Protein AF-A0A0G4KX00-F1 (afdb_monomer_lite)

InterPro domains:
  IPR006887 Serine/threonine-protein phosphatase 4 regulatory subunit 3-like, central domain [PF04802] (64-132)
  IPR051137 Serine/threonine-protein phosphatase 4 regulatory subunit 3-like [PTHR23318] (1-132)

Sequence (136 aa):
MALSFQEAEGCHLIWKFISGIQSTFHGGIPASGAPVDDSLSDDLAMDMPSNVHMPTADLKNLSEIEQCMRVMNQTANGRDALAKFIMSDDYIGKLTPLVEMAEDLESLTDLHRLCNIMKTIILLNDTSIIEHAPQS

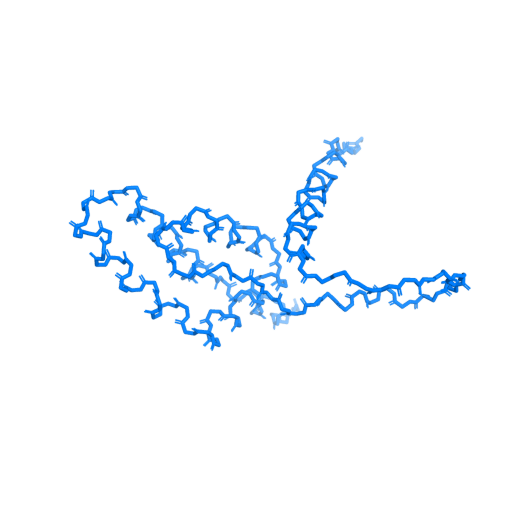Secondary structure (DSSP, 8-state):
-------HHHHHHHHHHHHHHHHHHTTT-------------------------PPPS-GGGHHHHHHHHHHHHTSHHHHHHHHHHHHHTTHHHHHHHHHHHHHHTT-HHHHHHHHHHHHHHHT---THHHHTS---

Radius of gyration: 19.58 Å; chains: 1; bounding box: 55×48×46 Å

pLDDT: mean 70.63, std 22.33, range [35.16, 97.5]

Structure (mmCIF, N/CA/C/O backbone):
data_AF-A0A0G4KX00-F1
#
_entry.id   AF-A0A0G4KX00-F1
#
loop_
_atom_site.group_PDB
_atom_site.id
_atom_site.type_symbol
_atom_site.label_atom_id
_atom_site.label_alt_id
_atom_site.label_comp_id
_atom_site.label_asym_id
_atom_site.label_entity_id
_atom_site.label_seq_id
_atom_site.pdbx_PDB_ins_code
_atom_site.Cartn_x
_atom_site.Cartn_y
_atom_site.Cartn_z
_atom_site.occupancy
_atom_site.B_iso_or_equiv
_atom_site.auth_seq_id
_atom_site.auth_comp_id
_atom_site.auth_asym_id
_atom_site.auth_atom_id
_atom_site.pdbx_PDB_model_num
ATOM 1 N N . MET A 1 1 ? 38.321 16.967 -9.754 1.00 38.06 1 MET A N 1
ATOM 2 C CA . MET A 1 1 ? 38.146 16.220 -8.491 1.00 38.06 1 MET A CA 1
ATOM 3 C C . MET A 1 1 ? 36.736 15.665 -8.495 1.00 38.06 1 MET A C 1
ATOM 5 O O . MET A 1 1 ? 35.805 16.455 -8.543 1.00 38.06 1 MET A O 1
ATOM 9 N N . ALA A 1 2 ? 36.585 14.343 -8.564 1.00 40.25 2 ALA A N 1
ATOM 10 C CA . ALA A 1 2 ? 35.290 13.679 -8.450 1.00 40.25 2 ALA A CA 1
ATOM 11 C C . ALA A 1 2 ? 35.050 13.372 -6.967 1.00 40.25 2 ALA A C 1
ATOM 13 O O . ALA A 1 2 ? 35.904 12.764 -6.322 1.00 40.25 2 ALA A O 1
ATOM 14 N N . LEU A 1 3 ? 33.935 13.850 -6.420 1.00 42.94 3 LEU A N 1
ATOM 15 C CA . LEU A 1 3 ? 33.526 13.567 -5.049 1.00 42.94 3 LEU A CA 1
ATOM 16 C C . LEU A 1 3 ? 32.872 12.180 -5.030 1.00 42.94 3 LEU A C 1
ATOM 18 O O . LEU A 1 3 ? 31.741 12.010 -5.472 1.00 42.94 3 LEU A O 1
ATOM 22 N N . SER A 1 4 ? 33.627 11.184 -4.568 1.00 45.22 4 SER A N 1
ATOM 23 C CA . SER A 1 4 ? 33.116 9.856 -4.231 1.00 45.22 4 SER A CA 1
ATOM 24 C C . SER A 1 4 ? 32.307 9.971 -2.942 1.00 45.22 4 SER A C 1
ATOM 26 O O . SER A 1 4 ? 32.862 10.293 -1.892 1.00 45.22 4 SER A O 1
ATOM 28 N N . PHE A 1 5 ? 31.004 9.729 -3.040 1.00 45.88 5 PHE A N 1
ATOM 29 C CA . PHE A 1 5 ? 30.056 9.755 -1.933 1.00 45.88 5 PHE A CA 1
ATOM 30 C C . PHE A 1 5 ? 30.463 8.775 -0.820 1.00 45.88 5 PHE A C 1
ATOM 32 O O . PHE A 1 5 ? 30.693 7.589 -1.058 1.00 45.88 5 PHE A O 1
ATOM 39 N N . GLN A 1 6 ? 30.533 9.288 0.408 1.00 54.47 6 GLN A N 1
ATOM 40 C CA . GLN A 1 6 ? 30.406 8.500 1.630 1.00 54.47 6 GLN A CA 1
ATOM 41 C C . GLN A 1 6 ? 28.949 8.049 1.749 1.00 54.47 6 GLN A C 1
ATOM 43 O O . GLN A 1 6 ? 28.130 8.865 2.146 1.00 54.47 6 GLN A O 1
ATOM 48 N N . GLU A 1 7 ? 28.615 6.793 1.435 1.00 51.88 7 GLU A N 1
ATOM 49 C CA . GLU A 1 7 ? 27.360 6.185 1.931 1.00 51.88 7 GLU A CA 1
ATOM 50 C C . GLU A 1 7 ? 27.290 4.649 1.805 1.00 51.88 7 GLU A C 1
ATOM 52 O O . GLU A 1 7 ? 26.214 4.060 1.743 1.00 51.88 7 GLU A O 1
ATOM 57 N N . ALA A 1 8 ? 28.431 3.949 1.842 1.00 49.69 8 ALA A N 1
ATOM 58 C CA . ALA A 1 8 ? 28.441 2.477 1.883 1.00 49.69 8 ALA A CA 1
ATOM 59 C C . ALA A 1 8 ? 27.788 1.885 3.160 1.00 49.69 8 ALA A C 1
ATOM 61 O O . ALA A 1 8 ? 27.494 0.691 3.207 1.00 49.69 8 ALA A O 1
ATOM 62 N N . GLU A 1 9 ? 27.517 2.704 4.182 1.00 52.44 9 GLU A N 1
ATOM 63 C CA . GLU A 1 9 ? 26.816 2.285 5.405 1.00 52.44 9 GLU A CA 1
ATOM 64 C C . GLU A 1 9 ? 25.291 2.159 5.231 1.00 52.44 9 GLU A C 1
ATOM 66 O O . GLU A 1 9 ? 24.666 1.348 5.917 1.00 52.44 9 GLU A O 1
ATOM 71 N N . GLY A 1 10 ? 24.676 2.885 4.287 1.00 41.00 10 GLY A N 1
ATOM 72 C CA . GLY A 1 10 ? 23.219 2.859 4.086 1.00 41.00 10 GLY A CA 1
ATOM 73 C C . GLY A 1 10 ? 22.718 1.516 3.547 1.00 41.00 10 GLY A C 1
ATOM 74 O O . GLY A 1 10 ? 21.736 0.959 4.040 1.00 41.00 10 GLY A O 1
ATOM 75 N N . CYS A 1 11 ? 23.452 0.933 2.596 1.00 53.16 11 CYS A N 1
ATOM 76 C CA . CYS A 1 11 ? 23.121 -0.371 2.018 1.00 53.16 11 CYS A CA 1
ATOM 77 C C . CYS A 1 11 ? 23.277 -1.513 3.033 1.00 53.16 11 CYS A C 1
ATOM 79 O O . CYS A 1 11 ? 22.488 -2.457 3.024 1.00 53.16 11 CYS A O 1
ATOM 81 N N . HIS A 1 12 ? 24.254 -1.421 3.944 1.00 53.22 12 HIS A N 1
ATOM 82 C CA . HIS A 1 12 ? 24.466 -2.443 4.971 1.00 53.22 12 HIS A CA 1
ATOM 83 C C . HIS A 1 12 ? 23.345 -2.448 6.021 1.00 53.22 12 HIS A C 1
ATOM 85 O O . HIS A 1 12 ? 22.925 -3.512 6.480 1.00 53.22 12 HIS A O 1
ATOM 91 N N . LEU A 1 13 ? 22.821 -1.269 6.370 1.00 50.56 13 LEU A N 1
ATOM 92 C CA . LEU A 1 13 ? 21.684 -1.129 7.281 1.00 50.56 13 LEU A CA 1
ATOM 93 C C . LEU A 1 13 ? 20.392 -1.686 6.669 1.00 50.56 13 LEU A C 1
ATOM 95 O O . LEU A 1 13 ? 19.666 -2.415 7.344 1.00 50.56 13 LEU A O 1
ATOM 99 N N . ILE A 1 14 ? 20.150 -1.423 5.381 1.00 57.28 14 ILE A N 1
ATOM 100 C CA . ILE A 1 14 ? 19.006 -1.984 4.649 1.00 57.28 14 ILE A CA 1
ATOM 101 C C . ILE A 1 14 ? 19.135 -3.509 4.543 1.00 57.28 14 ILE A C 1
ATOM 103 O O . ILE A 1 14 ? 18.176 -4.226 4.820 1.00 57.28 14 ILE A O 1
ATOM 107 N N . TRP A 1 15 ? 20.331 -4.027 4.242 1.00 63.62 15 TRP A N 1
ATOM 108 C CA . TRP A 1 15 ? 20.576 -5.471 4.174 1.00 63.62 15 TRP A CA 1
ATOM 109 C C . TRP A 1 15 ? 20.340 -6.175 5.518 1.00 63.62 15 TRP A C 1
ATOM 111 O O . TRP A 1 15 ? 19.727 -7.244 5.565 1.00 63.62 15 TRP A O 1
ATOM 121 N N . LYS A 1 16 ? 20.771 -5.564 6.631 1.00 59.25 16 LYS A N 1
ATOM 122 C CA . LYS A 1 16 ? 20.515 -6.079 7.987 1.00 59.25 16 LYS A CA 1
ATOM 123 C C . LYS A 1 16 ? 19.037 -6.044 8.363 1.00 59.25 16 LYS A C 1
ATOM 125 O O . LYS A 1 16 ? 18.561 -6.988 8.988 1.00 59.25 16 LYS A O 1
ATOM 130 N N . PHE A 1 17 ? 18.315 -4.999 7.966 1.00 61.09 17 PHE A N 1
ATOM 131 C CA . PHE A 1 17 ? 16.872 -4.902 8.173 1.00 61.09 17 PHE A CA 1
ATOM 132 C C . PHE A 1 17 ? 16.122 -6.003 7.408 1.00 61.09 17 PHE A C 1
ATOM 134 O O . PHE A 1 17 ? 15.326 -6.730 7.998 1.00 61.09 17 PHE A O 1
ATOM 141 N N . ILE A 1 18 ? 16.459 -6.206 6.130 1.00 61.16 18 ILE A N 1
ATOM 142 C CA . ILE A 1 18 ? 15.882 -7.265 5.287 1.00 61.16 18 ILE A CA 1
ATOM 143 C C . ILE A 1 18 ? 16.205 -8.657 5.851 1.00 61.16 18 ILE A C 1
ATOM 145 O O . ILE A 1 18 ? 15.307 -9.487 5.995 1.00 61.16 18 ILE A O 1
ATOM 149 N N . SER A 1 19 ? 17.459 -8.896 6.249 1.00 59.16 19 SER A N 1
ATOM 150 C CA . SER A 1 19 ? 17.882 -10.173 6.847 1.00 59.16 19 SER A CA 1
ATOM 151 C C . SER A 1 19 ? 17.164 -10.456 8.175 1.00 59.16 19 SER A C 1
ATOM 153 O O . SER A 1 19 ? 16.798 -11.596 8.462 1.00 59.16 19 SER A O 1
ATOM 155 N N . GLY A 1 20 ? 16.926 -9.423 8.989 1.00 51.47 20 GLY A N 1
ATOM 156 C CA . GLY A 1 20 ? 16.202 -9.544 10.256 1.00 51.47 20 GLY A CA 1
ATOM 157 C C . GLY A 1 20 ? 14.728 -9.912 10.071 1.00 51.47 20 GLY A C 1
ATOM 158 O O . GLY A 1 20 ? 14.207 -10.758 10.802 1.00 51.47 20 GLY A O 1
ATOM 159 N N . ILE A 1 21 ? 14.075 -9.340 9.056 1.00 56.16 21 ILE A N 1
ATOM 160 C CA . ILE A 1 21 ? 12.683 -9.658 8.710 1.00 56.16 21 ILE A CA 1
ATOM 161 C C . ILE A 1 21 ? 12.581 -11.080 8.153 1.00 56.16 21 ILE A C 1
ATOM 163 O O . ILE A 1 21 ? 11.722 -11.840 8.591 1.00 56.16 21 ILE A O 1
ATOM 167 N N . GLN A 1 22 ? 13.498 -11.481 7.266 1.00 50.41 22 GLN A N 1
ATOM 168 C CA . GLN A 1 22 ? 13.522 -12.838 6.706 1.00 50.41 22 GLN A CA 1
ATOM 169 C C . GLN A 1 22 ? 13.745 -13.921 7.771 1.00 50.41 22 GLN A C 1
ATOM 171 O O . GLN A 1 22 ? 13.107 -14.971 7.704 1.00 50.41 22 GLN A O 1
ATOM 176 N N . SER A 1 23 ? 14.603 -13.660 8.763 1.00 50.78 23 SER A N 1
ATOM 177 C CA . SER A 1 23 ? 14.841 -14.566 9.896 1.00 50.78 23 SER A CA 1
ATOM 178 C C . SER A 1 23 ? 13.616 -14.683 10.811 1.00 50.78 23 SER A C 1
ATOM 180 O O . SER A 1 23 ? 13.268 -15.773 11.260 1.00 50.78 23 SER A O 1
ATOM 182 N N . THR A 1 24 ? 12.901 -13.575 11.022 1.00 51.19 24 THR A N 1
ATOM 183 C CA . THR A 1 24 ? 11.669 -13.557 11.827 1.00 51.19 24 THR A CA 1
ATOM 184 C C . THR A 1 24 ? 10.512 -14.269 11.113 1.00 51.19 24 THR A C 1
ATOM 186 O O . THR A 1 24 ? 9.718 -14.940 11.765 1.00 51.19 24 THR A O 1
ATOM 189 N N . PHE A 1 25 ? 10.446 -14.198 9.777 1.00 52.47 25 PHE A N 1
ATOM 190 C CA . PHE A 1 25 ? 9.426 -14.881 8.968 1.00 52.47 25 PHE A CA 1
ATOM 191 C C . PHE A 1 25 ? 9.685 -16.387 8.770 1.00 52.47 25 PHE A C 1
ATOM 193 O O . PHE A 1 25 ? 8.736 -17.152 8.632 1.00 52.47 25 PHE A O 1
ATOM 200 N N . HIS A 1 26 ? 10.946 -16.839 8.792 1.00 49.09 26 HIS A N 1
ATOM 201 C CA . HIS A 1 26 ? 11.308 -18.264 8.674 1.00 49.09 26 HIS A CA 1
ATOM 202 C C . HIS A 1 26 ? 11.272 -19.040 10.004 1.00 49.09 26 HIS A C 1
ATOM 204 O O . HIS A 1 26 ? 11.592 -20.232 10.035 1.00 49.09 26 HIS A O 1
ATOM 210 N N . GLY A 1 27 ? 10.871 -18.405 11.109 1.00 42.97 27 GLY A N 1
ATOM 211 C CA . GLY A 1 27 ? 10.698 -19.050 12.410 1.00 42.97 27 GLY A CA 1
ATOM 212 C C . GLY A 1 27 ? 9.497 -19.996 12.435 1.00 42.97 27 GLY A C 1
ATOM 213 O O . GLY A 1 27 ? 8.466 -19.659 13.010 1.00 42.97 27 GLY A O 1
ATOM 214 N N . GLY A 1 28 ? 9.621 -21.174 11.813 1.00 39.34 28 GLY A N 1
ATOM 215 C CA . GLY A 1 28 ? 8.490 -22.090 11.711 1.00 39.34 28 GLY A CA 1
ATOM 216 C C . GLY A 1 28 ? 8.724 -23.552 11.344 1.00 39.34 28 GLY A C 1
ATOM 217 O O . GLY A 1 28 ? 7.722 -24.247 11.320 1.00 39.34 28 GLY A O 1
ATOM 218 N N . ILE A 1 29 ? 9.937 -24.072 11.086 1.00 38.84 29 ILE A N 1
ATOM 219 C CA . ILE A 1 29 ? 10.154 -25.538 10.978 1.00 38.84 29 ILE A CA 1
ATOM 220 C C . ILE A 1 29 ? 11.590 -25.920 11.406 1.00 38.84 29 ILE A C 1
ATOM 222 O O . ILE A 1 29 ? 12.540 -25.487 10.756 1.00 38.84 29 ILE A O 1
ATOM 226 N N . PRO A 1 30 ? 11.795 -26.746 12.456 1.00 49.75 30 PRO A N 1
ATOM 227 C CA . PRO A 1 30 ? 13.099 -27.316 12.777 1.00 49.75 30 PRO A CA 1
ATOM 228 C C . PRO A 1 30 ? 13.204 -28.759 12.257 1.00 49.75 30 PRO A C 1
ATOM 230 O O . PRO A 1 30 ? 12.484 -29.633 12.726 1.00 49.75 30 PRO A O 1
ATOM 233 N N . ALA A 1 31 ? 14.116 -29.017 11.318 1.00 37.41 31 ALA A N 1
ATOM 234 C CA . ALA A 1 31 ? 14.712 -30.328 11.009 1.00 37.41 31 ALA A CA 1
ATOM 235 C C . ALA A 1 31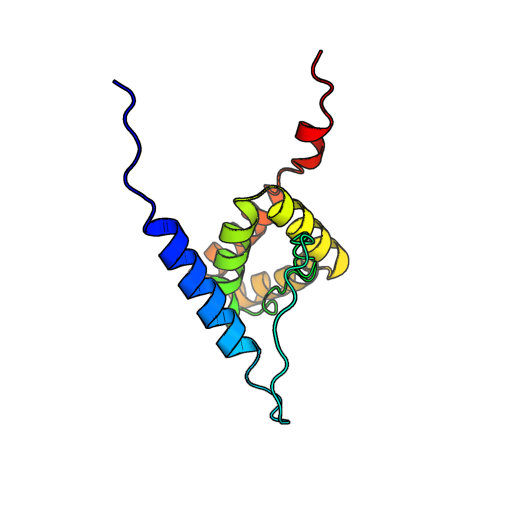 ? 15.670 -30.139 9.820 1.00 37.41 31 ALA A C 1
ATOM 237 O O . ALA A 1 31 ? 15.297 -29.493 8.855 1.00 37.41 31 ALA A O 1
ATOM 238 N N . SER A 1 32 ? 16.885 -30.663 9.718 1.00 39.31 32 SER A N 1
ATOM 239 C CA . SER A 1 32 ? 17.770 -31.426 10.592 1.00 39.31 32 SER A CA 1
ATOM 240 C C . SER A 1 32 ? 19.026 -31.691 9.746 1.00 39.31 32 SER A C 1
ATOM 242 O O . SER A 1 32 ? 18.889 -32.203 8.643 1.00 39.31 32 SER A O 1
ATOM 244 N N . GLY A 1 33 ? 20.212 -31.368 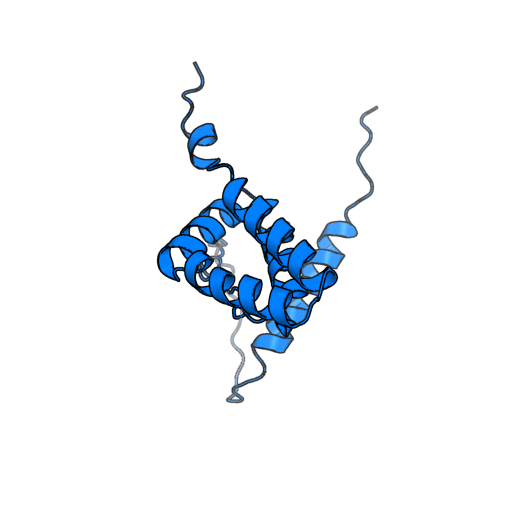10.271 1.00 37.16 33 GLY A N 1
ATOM 245 C CA . GLY A 1 33 ? 21.488 -32.059 10.015 1.00 37.16 33 GLY A CA 1
ATOM 246 C C . GLY A 1 33 ? 22.091 -32.116 8.598 1.00 37.16 33 GLY A C 1
ATOM 247 O O . GLY A 1 33 ? 21.681 -32.945 7.796 1.00 37.16 33 GLY A O 1
ATOM 248 N N . ALA A 1 34 ? 23.201 -31.384 8.413 1.00 36.75 34 ALA A N 1
ATOM 249 C CA . ALA A 1 34 ? 24.524 -31.848 7.925 1.00 36.75 34 ALA A CA 1
ATOM 250 C C . ALA A 1 34 ? 25.183 -30.927 6.860 1.00 36.75 34 ALA A C 1
ATOM 252 O O . ALA A 1 34 ? 24.471 -30.348 6.043 1.00 36.75 34 ALA A O 1
ATOM 253 N N . PRO A 1 35 ? 26.530 -30.782 6.866 1.00 54.00 35 PRO A N 1
ATOM 254 C CA . PRO A 1 35 ? 27.273 -29.841 6.022 1.00 54.00 35 PRO A CA 1
ATOM 255 C C . PRO A 1 35 ? 27.865 -30.513 4.767 1.00 54.00 35 PRO A C 1
ATOM 257 O O . PRO A 1 35 ? 28.440 -31.592 4.871 1.00 54.00 35 PRO A O 1
ATOM 260 N N . VAL A 1 36 ? 27.790 -29.851 3.610 1.00 37.78 36 VAL A N 1
ATOM 261 C CA . VAL A 1 36 ? 28.621 -30.092 2.408 1.00 37.78 36 VAL A CA 1
ATOM 262 C C . VAL A 1 36 ? 28.815 -28.721 1.744 1.00 37.78 36 VAL A C 1
ATOM 264 O O . VAL A 1 36 ? 27.839 -28.015 1.518 1.00 37.78 36 VAL A O 1
ATOM 267 N N . ASP A 1 37 ? 29.996 -28.121 1.843 1.00 35.16 37 ASP A N 1
ATOM 268 C CA . ASP A 1 37 ? 31.193 -28.291 1.004 1.00 35.16 37 ASP A CA 1
ATOM 269 C C . ASP A 1 37 ? 31.109 -27.585 -0.361 1.00 35.16 37 ASP A C 1
ATOM 271 O O . ASP A 1 37 ? 30.079 -27.530 -1.024 1.00 35.16 37 ASP A O 1
ATOM 275 N N . ASP A 1 38 ? 32.248 -26.984 -0.669 1.00 45.84 38 ASP A N 1
ATOM 276 C CA . ASP A 1 38 ? 32.632 -26.033 -1.697 1.00 45.84 38 ASP A CA 1
ATOM 277 C C . ASP A 1 38 ? 32.224 -26.404 -3.138 1.00 45.84 38 ASP A C 1
ATOM 279 O O . ASP A 1 38 ? 32.612 -27.439 -3.673 1.00 45.84 38 ASP A O 1
ATOM 283 N N . SER A 1 39 ? 31.493 -25.511 -3.811 1.00 36.38 39 SER A N 1
ATOM 284 C CA . SER A 1 39 ? 31.482 -25.434 -5.277 1.00 36.38 39 SER A CA 1
ATOM 285 C C . SER A 1 39 ? 31.051 -24.038 -5.717 1.00 36.38 39 SER A C 1
ATOM 287 O O . SER A 1 39 ? 29.866 -23.718 -5.806 1.00 36.38 39 SER A O 1
ATOM 289 N N . LEU A 1 40 ? 32.052 -23.211 -6.010 1.00 49.06 40 LEU A N 1
ATOM 290 C CA . LEU A 1 40 ? 31.939 -21.973 -6.773 1.00 49.06 40 LEU A CA 1
ATOM 291 C C . LEU A 1 40 ? 31.222 -22.251 -8.105 1.00 49.06 40 LEU A C 1
ATOM 293 O O . LEU A 1 40 ? 31.840 -22.733 -9.052 1.00 49.06 40 LEU A O 1
ATOM 297 N N . SER A 1 41 ? 29.927 -21.946 -8.180 1.00 36.69 41 SER A N 1
ATOM 298 C CA . SER A 1 41 ? 29.205 -21.859 -9.448 1.00 36.69 41 SER A CA 1
ATOM 299 C C . SER A 1 41 ? 28.778 -20.416 -9.668 1.00 36.69 41 SER A C 1
ATOM 301 O O . SER A 1 41 ? 27.952 -19.860 -8.944 1.00 36.69 41 SER A O 1
ATOM 303 N N . ASP A 1 42 ? 29.423 -19.835 -10.669 1.00 38.28 42 ASP A N 1
ATOM 304 C CA . ASP A 1 42 ? 29.130 -18.608 -11.397 1.00 38.28 42 ASP A CA 1
ATOM 305 C C . ASP A 1 42 ? 27.717 -18.672 -12.011 1.00 38.28 42 ASP A C 1
ATOM 307 O O . ASP A 1 42 ? 27.546 -18.821 -13.212 1.00 38.28 42 ASP A O 1
ATOM 311 N N . ASP A 1 43 ? 26.695 -18.661 -11.154 1.00 40.03 43 ASP A N 1
ATOM 312 C CA . ASP A 1 43 ? 25.274 -18.611 -11.520 1.00 40.03 43 ASP A CA 1
ATOM 313 C C . ASP A 1 43 ? 24.519 -17.763 -10.485 1.00 40.03 43 ASP A C 1
ATOM 315 O O . ASP A 1 43 ? 23.437 -18.087 -10.010 1.00 40.03 43 ASP A O 1
ATOM 319 N N . LEU A 1 44 ? 25.112 -16.628 -10.094 1.00 45.53 44 LEU A N 1
ATOM 320 C CA . LEU A 1 44 ? 24.442 -15.629 -9.258 1.00 45.53 44 LEU A CA 1
ATOM 321 C C . LEU A 1 44 ? 23.401 -14.823 -10.063 1.00 45.53 44 LEU A C 1
ATOM 323 O O . LEU A 1 44 ? 23.155 -13.650 -9.783 1.00 45.53 44 LEU A O 1
ATOM 327 N N . ALA A 1 45 ? 22.713 -15.469 -11.009 1.00 44.09 45 ALA A N 1
ATOM 328 C CA . ALA A 1 45 ? 21.290 -15.236 -11.156 1.00 44.09 45 ALA A CA 1
ATOM 329 C C . ALA A 1 45 ? 20.657 -15.733 -9.851 1.00 44.09 45 ALA A C 1
ATOM 331 O O . ALA A 1 45 ? 20.113 -16.828 -9.772 1.00 44.09 45 ALA A O 1
ATOM 332 N N . MET A 1 46 ? 20.805 -14.936 -8.784 1.00 42.94 46 MET A N 1
ATOM 333 C CA . MET A 1 46 ? 19.951 -15.043 -7.614 1.00 42.94 46 MET A CA 1
ATOM 334 C C . MET A 1 46 ? 18.550 -14.907 -8.171 1.00 42.94 46 MET A C 1
ATOM 336 O O . MET A 1 46 ? 18.108 -13.798 -8.477 1.00 42.94 46 MET A O 1
ATOM 340 N N . ASP A 1 47 ? 17.932 -16.063 -8.378 1.00 42.22 47 ASP A N 1
ATOM 341 C CA . ASP A 1 47 ? 16.525 -16.283 -8.617 1.00 42.22 47 ASP A CA 1
ATOM 342 C C . ASP A 1 47 ? 15.839 -15.691 -7.389 1.00 42.22 47 ASP A C 1
ATOM 344 O O . ASP A 1 47 ? 15.586 -16.345 -6.376 1.00 42.22 47 ASP A O 1
ATOM 348 N N . MET A 1 48 ? 15.756 -14.359 -7.398 1.00 46.66 48 MET A N 1
ATOM 349 C CA . MET A 1 48 ? 15.160 -13.572 -6.350 1.00 46.66 48 MET A CA 1
ATOM 350 C C . MET A 1 48 ? 13.740 -14.091 -6.326 1.00 46.66 48 MET A C 1
ATOM 352 O O . MET A 1 48 ? 13.065 -13.964 -7.354 1.00 46.66 48 MET A O 1
ATOM 356 N N . PRO A 1 49 ? 13.303 -14.738 -5.229 1.00 44.78 49 PRO A N 1
ATOM 357 C CA . PRO A 1 49 ? 12.001 -15.360 -5.217 1.00 44.78 49 PRO A CA 1
ATOM 358 C C . PRO A 1 49 ? 11.015 -14.278 -5.621 1.00 44.78 49 PRO A C 1
ATOM 360 O O . PRO A 1 49 ? 10.860 -13.267 -4.937 1.00 44.78 49 PRO A O 1
ATOM 363 N N . SER A 1 50 ? 10.385 -14.484 -6.776 1.00 50.78 50 SER A N 1
ATOM 364 C CA . SER A 1 50 ? 9.426 -13.557 -7.381 1.00 50.78 50 SER A CA 1
ATOM 365 C C . SER A 1 50 ? 8.166 -13.397 -6.516 1.00 50.78 50 SER A C 1
ATOM 367 O O . SER A 1 50 ? 7.223 -12.704 -6.886 1.00 50.78 50 SER A O 1
ATOM 369 N N . ASN A 1 51 ? 8.151 -14.035 -5.345 1.00 56.88 51 ASN A N 1
ATOM 370 C CA . ASN A 1 51 ? 7.134 -13.920 -4.329 1.00 56.88 51 ASN A CA 1
ATOM 371 C C . ASN A 1 51 ? 7.355 -12.639 -3.530 1.00 56.88 51 ASN A C 1
ATOM 373 O O . ASN A 1 51 ? 7.970 -12.625 -2.463 1.00 56.88 51 ASN A O 1
ATOM 377 N N . VAL A 1 52 ? 6.782 -11.558 -4.046 1.00 66.00 52 VAL A N 1
ATOM 378 C CA . VAL A 1 52 ? 6.410 -10.409 -3.225 1.00 66.00 52 VAL A CA 1
ATOM 379 C C . VAL A 1 52 ? 5.516 -10.910 -2.101 1.00 66.00 52 VAL A C 1
ATOM 381 O O . VAL A 1 52 ? 4.412 -11.390 -2.351 1.00 66.00 52 VAL A O 1
ATOM 384 N N . HIS A 1 53 ? 5.995 -10.813 -0.865 1.00 75.06 53 HIS A N 1
ATOM 385 C CA . HIS A 1 53 ? 5.187 -11.120 0.304 1.00 75.06 53 HIS A CA 1
ATOM 386 C C . HIS A 1 53 ? 4.675 -9.816 0.910 1.00 75.06 53 HIS A C 1
ATOM 388 O O . HIS A 1 53 ? 5.390 -9.131 1.643 1.00 75.06 53 HIS A O 1
ATOM 394 N N . MET A 1 54 ? 3.439 -9.461 0.571 1.00 82.06 54 MET A N 1
ATOM 395 C CA . MET A 1 54 ? 2.751 -8.325 1.170 1.00 82.06 54 MET A CA 1
ATOM 396 C C . MET A 1 54 ? 2.084 -8.758 2.484 1.00 82.06 54 MET A C 1
ATOM 398 O O . MET A 1 54 ? 1.497 -9.843 2.530 1.00 82.06 54 MET A O 1
ATOM 402 N N . PRO A 1 55 ? 2.143 -7.951 3.557 1.00 88.44 55 PRO A N 1
ATOM 403 C CA . PRO A 1 55 ? 1.369 -8.226 4.763 1.00 88.44 55 PRO A CA 1
ATOM 404 C C . PRO A 1 55 ? -0.136 -8.242 4.461 1.00 88.44 55 PRO A C 1
ATOM 406 O O . PRO A 1 55 ? -0.593 -7.628 3.505 1.00 88.44 55 PRO A O 1
ATOM 409 N N . THR A 1 56 ? -0.926 -8.945 5.275 1.00 90.12 56 THR A N 1
ATOM 410 C CA . THR A 1 56 ? -2.387 -9.003 5.104 1.00 90.12 56 THR A CA 1
ATOM 411 C C . THR A 1 56 ? -3.008 -7.611 5.236 1.00 90.12 56 THR A C 1
ATOM 413 O O . THR A 1 56 ? -2.666 -6.883 6.171 1.00 90.12 56 THR A O 1
ATOM 416 N N . ALA A 1 57 ? -3.957 -7.276 4.356 1.00 92.00 57 ALA A N 1
ATOM 417 C CA . ALA A 1 57 ? -4.758 -6.056 4.430 1.00 92.00 57 ALA A CA 1
ATOM 418 C C . ALA A 1 57 ? -5.617 -6.042 5.711 1.00 92.00 57 ALA A C 1
ATOM 420 O O . ALA A 1 57 ? -6.684 -6.646 5.772 1.00 92.00 57 ALA A O 1
ATOM 421 N N . ASP A 1 58 ? -5.118 -5.365 6.743 1.00 94.12 58 ASP A N 1
ATOM 422 C CA . ASP A 1 58 ? -5.734 -5.208 8.062 1.00 94.12 58 ASP A CA 1
ATOM 423 C C . ASP A 1 58 ? -5.297 -3.845 8.626 1.00 94.12 58 ASP A C 1
ATOM 425 O O . ASP A 1 58 ? -4.166 -3.410 8.373 1.00 94.12 58 ASP A O 1
ATOM 429 N N . LEU A 1 59 ? -6.160 -3.179 9.401 1.00 91.38 59 LEU A N 1
ATOM 430 C CA . LEU A 1 59 ? -5.859 -1.888 10.030 1.00 91.38 59 LEU A CA 1
ATOM 431 C C . LEU A 1 59 ? -4.555 -1.934 10.840 1.00 91.38 59 LEU A C 1
ATOM 433 O O . LEU A 1 59 ? -3.733 -1.022 10.758 1.00 91.38 59 LEU A O 1
ATOM 437 N N . LYS A 1 60 ? -4.300 -3.042 11.548 1.00 93.56 60 LYS A N 1
ATOM 438 C CA . LYS A 1 60 ? -3.083 -3.202 12.364 1.00 93.56 60 LYS A CA 1
ATOM 439 C C . LYS A 1 60 ? -1.792 -3.234 11.535 1.00 93.56 60 LYS A C 1
ATOM 441 O O . LYS A 1 60 ? -0.722 -2.914 12.046 1.00 93.56 60 LYS A O 1
ATOM 446 N N . ASN A 1 61 ? -1.898 -3.605 10.259 1.00 93.94 61 ASN A N 1
ATOM 447 C CA . ASN A 1 61 ? -0.769 -3.791 9.354 1.00 93.94 61 ASN A CA 1
ATOM 448 C C . ASN A 1 61 ? -0.536 -2.573 8.447 1.00 93.94 61 ASN A C 1
ATOM 450 O O . ASN A 1 61 ? 0.449 -2.556 7.713 1.00 93.94 61 ASN A O 1
ATOM 454 N N . LEU A 1 62 ? -1.385 -1.534 8.479 1.00 93.44 62 LEU A N 1
ATOM 455 C CA . LEU A 1 62 ? -1.306 -0.402 7.539 1.00 93.44 62 LEU A CA 1
ATOM 456 C C . LEU A 1 62 ? 0.061 0.283 7.518 1.00 93.44 62 LEU A C 1
ATOM 458 O O . LEU A 1 62 ? 0.548 0.657 6.453 1.00 93.44 62 LEU A O 1
ATOM 462 N N . SER A 1 63 ? 0.708 0.421 8.678 1.00 92.88 63 SER A N 1
ATOM 463 C CA . SER A 1 63 ? 2.046 1.016 8.741 1.00 92.88 63 SER A CA 1
ATOM 464 C C . SER A 1 63 ? 3.104 0.159 8.047 1.00 92.88 63 SER A C 1
ATOM 466 O O . SER A 1 63 ? 4.039 0.699 7.459 1.00 92.88 63 SER A O 1
ATOM 468 N N . GLU A 1 64 ? 2.975 -1.163 8.130 1.00 92.62 64 GLU A N 1
ATOM 469 C CA . GLU A 1 64 ? 3.888 -2.101 7.484 1.00 92.62 64 GLU A CA 1
ATOM 470 C C . GLU A 1 64 ? 3.624 -2.158 5.977 1.00 92.62 64 GLU A C 1
ATOM 472 O O . GLU A 1 64 ? 4.561 -2.049 5.192 1.00 92.62 64 GLU A O 1
ATOM 477 N N . ILE A 1 65 ? 2.349 -2.203 5.570 1.00 93.62 65 ILE A N 1
ATOM 478 C CA . ILE A 1 65 ? 1.914 -2.142 4.166 1.00 93.62 65 ILE A CA 1
ATOM 479 C C . ILE A 1 65 ? 2.494 -0.895 3.485 1.00 93.62 65 ILE A C 1
ATOM 481 O O . ILE A 1 65 ? 3.118 -0.999 2.428 1.00 93.62 65 ILE A O 1
ATOM 485 N N . GLU A 1 66 ? 2.335 0.280 4.102 1.00 92.06 66 GLU A N 1
ATOM 486 C CA . GLU A 1 66 ? 2.855 1.544 3.573 1.00 92.06 66 GLU A CA 1
ATOM 487 C C . GLU A 1 66 ? 4.385 1.506 3.416 1.00 92.06 66 GLU A C 1
ATOM 489 O O . GLU A 1 66 ? 4.927 1.960 2.404 1.00 92.06 66 GLU A O 1
ATOM 494 N N . GLN A 1 67 ? 5.097 0.939 4.395 1.00 90.62 67 GLN A N 1
ATOM 495 C CA . GLN A 1 67 ? 6.553 0.833 4.351 1.00 90.62 67 GLN A CA 1
ATOM 496 C C . GLN A 1 67 ? 7.031 -0.153 3.276 1.00 90.62 67 GLN A C 1
ATOM 498 O O . GLN A 1 67 ? 7.952 0.177 2.526 1.00 90.62 67 GLN A O 1
ATOM 503 N N . CYS A 1 68 ? 6.395 -1.320 3.155 1.00 90.12 68 CYS A N 1
ATOM 504 C CA . CYS A 1 68 ? 6.677 -2.295 2.102 1.00 90.12 68 CYS A CA 1
ATOM 505 C C . CYS A 1 68 ? 6.483 -1.674 0.715 1.00 90.12 68 CYS A C 1
ATOM 507 O O . CYS A 1 68 ? 7.404 -1.718 -0.102 1.00 90.12 68 CYS A O 1
ATOM 509 N N . MET A 1 69 ? 5.345 -1.010 0.470 1.00 90.31 69 MET A N 1
ATOM 510 C CA . MET A 1 69 ? 5.105 -0.324 -0.805 1.00 90.31 69 MET A CA 1
ATOM 511 C C . MET A 1 69 ? 6.167 0.732 -1.095 1.00 90.31 69 MET A C 1
ATOM 513 O O . MET A 1 69 ? 6.653 0.820 -2.220 1.00 90.31 69 MET A O 1
ATOM 517 N N . ARG A 1 70 ? 6.570 1.514 -0.085 1.00 90.12 70 ARG A N 1
ATOM 518 C CA . ARG A 1 70 ? 7.602 2.545 -0.241 1.00 90.12 70 ARG A CA 1
ATOM 519 C C . ARG A 1 70 ? 8.937 1.952 -0.681 1.0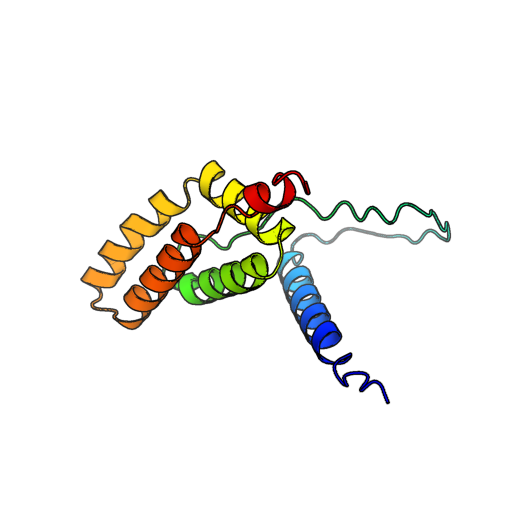0 90.12 70 ARG A C 1
ATOM 521 O O . ARG A 1 70 ? 9.548 2.500 -1.591 1.00 90.12 70 ARG A O 1
ATOM 528 N N . VAL A 1 71 ? 9.376 0.856 -0.058 1.00 86.69 71 VAL A N 1
ATOM 529 C CA . VAL A 1 71 ? 10.641 0.178 -0.394 1.00 86.69 71 VAL A CA 1
ATOM 530 C C . VAL A 1 71 ? 10.574 -0.420 -1.796 1.00 86.69 71 VAL A C 1
ATOM 532 O O . VAL A 1 71 ? 11.463 -0.188 -2.611 1.00 86.69 71 VAL A O 1
ATOM 535 N N . MET A 1 72 ? 9.496 -1.134 -2.118 1.00 86.38 72 MET A N 1
ATOM 536 C CA . MET A 1 72 ? 9.340 -1.769 -3.427 1.00 86.38 72 MET A CA 1
ATOM 537 C C . MET A 1 72 ? 9.278 -0.751 -4.570 1.00 86.38 72 MET A C 1
ATOM 539 O O . MET A 1 72 ? 9.844 -0.984 -5.637 1.00 86.38 72 MET A O 1
ATOM 543 N N . ASN A 1 73 ? 8.671 0.414 -4.332 1.00 86.50 73 ASN A N 1
ATOM 544 C CA . ASN A 1 73 ? 8.552 1.473 -5.331 1.00 86.50 73 ASN A CA 1
ATOM 545 C C . ASN A 1 73 ? 9.915 2.096 -5.726 1.00 86.50 73 ASN A C 1
ATOM 547 O O . ASN A 1 73 ? 10.055 2.681 -6.802 1.00 86.50 73 ASN A O 1
ATOM 551 N N . GLN A 1 74 ? 10.966 1.915 -4.913 1.00 85.12 74 GLN A N 1
ATOM 552 C CA . GLN A 1 74 ? 12.306 2.454 -5.194 1.00 85.12 74 GLN A CA 1
ATOM 553 C C . GLN A 1 74 ? 13.006 1.792 -6.391 1.00 85.12 74 GLN A C 1
ATOM 555 O O . GLN A 1 74 ? 13.915 2.390 -6.963 1.00 85.12 74 GLN A O 1
ATOM 560 N N . THR A 1 75 ? 12.593 0.591 -6.805 1.00 83.38 75 THR A N 1
ATOM 561 C CA . THR A 1 75 ? 13.248 -0.169 -7.886 1.00 83.38 75 THR A CA 1
ATOM 562 C C . THR A 1 75 ? 12.257 -0.538 -8.989 1.00 83.38 75 THR A C 1
ATOM 564 O O . THR A 1 75 ? 11.071 -0.706 -8.723 1.00 83.38 75 THR A O 1
ATOM 567 N N . ALA A 1 76 ? 12.723 -0.668 -10.236 1.00 81.06 76 ALA A N 1
ATOM 568 C CA . ALA A 1 76 ? 11.861 -1.056 -11.360 1.00 81.06 76 ALA A CA 1
ATOM 569 C C . ALA A 1 76 ? 11.245 -2.448 -11.156 1.00 81.06 76 ALA A C 1
ATOM 571 O O . ALA A 1 76 ? 10.027 -2.595 -11.225 1.00 81.06 76 ALA A O 1
ATOM 572 N N . ASN A 1 77 ? 12.070 -3.428 -10.782 1.00 82.06 77 ASN A N 1
ATOM 573 C CA . ASN A 1 77 ? 11.622 -4.793 -10.505 1.00 82.06 77 ASN A CA 1
ATOM 574 C C . ASN A 1 77 ? 10.627 -4.843 -9.337 1.00 82.06 77 ASN A C 1
ATOM 576 O O . ASN A 1 77 ? 9.640 -5.568 -9.400 1.00 82.06 77 ASN A O 1
ATOM 580 N N . GLY A 1 78 ? 10.852 -4.053 -8.281 1.00 85.88 78 GLY A N 1
ATOM 581 C CA . GLY A 1 78 ? 9.927 -3.965 -7.152 1.00 85.88 78 GLY A CA 1
ATOM 582 C C . GLY A 1 78 ? 8.574 -3.368 -7.543 1.00 85.88 78 GLY A C 1
ATOM 583 O O . GLY A 1 78 ? 7.548 -3.861 -7.082 1.00 85.88 78 GLY A O 1
ATOM 584 N N . ARG A 1 79 ? 8.547 -2.363 -8.429 1.00 87.00 79 ARG A N 1
ATOM 585 C CA . ARG A 1 79 ? 7.296 -1.802 -8.967 1.00 87.00 79 ARG A CA 1
ATOM 586 C C . ARG A 1 79 ? 6.525 -2.811 -9.811 1.00 87.00 79 ARG A C 1
ATOM 588 O O . ARG A 1 79 ? 5.332 -2.971 -9.577 1.00 87.00 79 ARG A O 1
ATOM 595 N N . ASP A 1 80 ? 7.194 -3.512 -10.726 1.00 84.38 80 ASP A N 1
ATOM 596 C CA . ASP A 1 80 ? 6.568 -4.548 -11.564 1.00 84.38 80 ASP A CA 1
ATOM 597 C C . ASP A 1 80 ? 6.003 -5.697 -10.712 1.00 84.38 80 ASP A C 1
ATOM 599 O O . ASP A 1 80 ? 4.853 -6.109 -10.868 1.00 84.38 80 ASP A O 1
ATOM 603 N N . ALA A 1 81 ? 6.774 -6.164 -9.729 1.00 86.62 81 ALA A N 1
ATOM 604 C CA . ALA A 1 81 ? 6.338 -7.226 -8.836 1.00 86.62 81 ALA A CA 1
ATOM 605 C C . ALA A 1 81 ? 5.174 -6.782 -7.923 1.00 86.62 81 ALA A C 1
ATOM 607 O O . ALA A 1 81 ? 4.235 -7.548 -7.699 1.00 86.62 81 ALA A O 1
ATOM 608 N N . LEU A 1 82 ? 5.195 -5.533 -7.438 1.00 88.50 82 LEU A N 1
ATOM 609 C CA . LEU A 1 82 ? 4.104 -4.953 -6.652 1.00 88.50 82 LEU A CA 1
ATOM 610 C C . LEU A 1 82 ? 2.824 -4.802 -7.488 1.00 88.50 82 LEU A C 1
ATOM 612 O O . LEU A 1 82 ? 1.752 -5.172 -7.015 1.00 88.50 82 LEU A O 1
ATOM 616 N N . ALA A 1 83 ? 2.925 -4.319 -8.729 1.00 87.62 83 ALA A N 1
ATOM 617 C CA . ALA A 1 83 ? 1.787 -4.205 -9.640 1.00 87.62 83 ALA A CA 1
ATOM 618 C C . ALA A 1 83 ? 1.152 -5.577 -9.921 1.00 87.62 83 ALA A C 1
ATOM 620 O O . ALA A 1 83 ? -0.062 -5.739 -9.777 1.00 87.62 83 ALA A O 1
ATOM 621 N N . LYS A 1 84 ? 1.977 -6.591 -10.221 1.00 86.62 84 LYS A N 1
ATOM 622 C CA . LYS A 1 84 ? 1.523 -7.978 -10.409 1.00 86.62 84 LYS A CA 1
ATOM 623 C C . LYS A 1 84 ? 0.807 -8.524 -9.178 1.00 86.62 84 LYS A C 1
ATOM 625 O O . LYS A 1 84 ? -0.258 -9.115 -9.327 1.00 86.62 84 LYS A O 1
ATOM 630 N N . PHE A 1 85 ? 1.364 -8.313 -7.985 1.00 88.19 85 PHE A N 1
ATOM 631 C CA . PHE A 1 85 ? 0.755 -8.755 -6.729 1.00 88.19 85 PHE A CA 1
ATOM 632 C C . PHE A 1 85 ? -0.599 -8.078 -6.473 1.00 88.19 85 PHE A C 1
ATOM 634 O O . PHE A 1 85 ? -1.578 -8.750 -6.160 1.00 88.19 85 PHE A O 1
ATOM 641 N N . ILE A 1 86 ? -0.680 -6.754 -6.643 1.00 89.50 86 ILE A N 1
ATOM 642 C CA . ILE A 1 86 ? -1.924 -5.999 -6.428 1.00 89.50 86 ILE A CA 1
ATOM 643 C C . ILE A 1 86 ? -3.036 -6.505 -7.354 1.00 89.50 86 ILE A C 1
ATOM 645 O O . ILE A 1 86 ? -4.178 -6.635 -6.912 1.00 89.50 86 ILE A O 1
ATOM 649 N N . MET A 1 87 ? -2.700 -6.802 -8.614 1.00 86.44 87 MET A N 1
ATOM 650 C CA . MET A 1 87 ? -3.650 -7.326 -9.595 1.00 86.44 87 MET A CA 1
ATOM 651 C C . MET A 1 87 ? -4.051 -8.779 -9.334 1.00 86.44 87 MET A C 1
ATOM 653 O O . MET A 1 87 ? -5.216 -9.121 -9.519 1.00 86.44 87 MET A O 1
ATOM 657 N N . SER A 1 88 ? -3.114 -9.642 -8.934 1.00 87.00 88 SER A N 1
ATOM 658 C CA . SER A 1 88 ? -3.396 -11.067 -8.733 1.00 87.00 88 SER A CA 1
ATOM 659 C C . SER A 1 88 ? -4.163 -11.353 -7.443 1.00 87.00 88 SER A C 1
ATOM 661 O O . SER A 1 88 ? -4.990 -12.262 -7.422 1.00 87.00 88 SER A O 1
ATOM 663 N N . ASP A 1 89 ? -3.911 -10.581 -6.385 1.00 86.81 89 ASP A N 1
ATOM 664 C CA . ASP A 1 89 ? -4.505 -10.782 -5.060 1.00 86.81 89 ASP A CA 1
ATOM 665 C C . ASP A 1 89 ? -5.768 -9.930 -4.815 1.00 86.81 89 ASP A C 1
ATOM 667 O O . ASP A 1 89 ? -6.325 -9.959 -3.718 1.00 86.81 89 ASP A O 1
ATOM 671 N N . ASP A 1 90 ? -6.214 -9.162 -5.820 1.00 88.94 90 ASP A N 1
ATOM 672 C CA . ASP A 1 90 ? -7.292 -8.162 -5.711 1.00 88.94 90 ASP A CA 1
ATOM 673 C C . ASP A 1 90 ? -7.113 -7.253 -4.481 1.00 88.94 90 ASP A C 1
ATOM 675 O O . ASP A 1 90 ? -8.008 -7.022 -3.662 1.00 88.94 90 ASP A O 1
ATOM 679 N N . TYR A 1 91 ? -5.883 -6.766 -4.303 1.00 90.19 91 TYR A N 1
ATOM 680 C CA . TYR A 1 91 ? -5.486 -6.120 -3.055 1.00 90.19 91 TYR A CA 1
ATOM 681 C C . TYR A 1 91 ? -6.229 -4.794 -2.829 1.00 90.19 91 TYR A C 1
ATOM 683 O O . TYR A 1 91 ? -6.516 -4.429 -1.692 1.00 90.19 91 TYR A O 1
ATOM 691 N N . ILE A 1 92 ? -6.604 -4.095 -3.908 1.00 90.75 92 ILE A N 1
ATOM 692 C CA . ILE A 1 92 ? -7.432 -2.881 -3.842 1.00 90.75 92 ILE A CA 1
ATOM 693 C C . ILE A 1 92 ? -8.808 -3.210 -3.252 1.00 90.75 92 ILE A C 1
ATOM 695 O O . ILE A 1 92 ? -9.246 -2.512 -2.337 1.00 90.75 92 ILE A O 1
ATOM 699 N N . GLY A 1 93 ? -9.446 -4.295 -3.707 1.00 91.19 93 GLY A N 1
ATOM 700 C CA . GLY A 1 93 ? -10.734 -4.748 -3.181 1.00 91.19 93 GLY A CA 1
ATOM 701 C C . GLY A 1 93 ? -10.683 -5.066 -1.685 1.00 91.19 93 GLY A C 1
ATOM 702 O O . GLY A 1 93 ? -11.634 -4.784 -0.958 1.00 91.19 93 GLY A O 1
ATOM 703 N N . LYS A 1 94 ? -9.544 -5.566 -1.189 1.00 93.31 94 LYS A N 1
ATOM 704 C CA . LYS A 1 94 ? -9.323 -5.828 0.245 1.00 93.31 94 LYS A CA 1
ATOM 705 C C . LYS A 1 94 ? -9.090 -4.565 1.079 1.00 93.31 94 LYS A C 1
ATOM 707 O O . LYS A 1 94 ? -9.370 -4.580 2.274 1.00 93.31 94 LYS A O 1
ATOM 712 N N . LEU A 1 95 ? -8.592 -3.478 0.484 1.00 92.38 95 LEU A N 1
ATOM 713 C CA . LEU A 1 95 ? -8.387 -2.198 1.177 1.00 92.38 95 LEU A CA 1
ATOM 714 C C . LEU A 1 95 ? -9.683 -1.391 1.317 1.00 92.38 95 LEU A C 1
ATOM 716 O O . LEU A 1 95 ? -9.824 -0.654 2.289 1.00 92.38 95 LEU A O 1
ATOM 720 N N . THR A 1 96 ? -10.635 -1.536 0.391 1.00 90.88 96 THR A N 1
ATOM 721 C CA . THR A 1 96 ? -11.933 -0.841 0.430 1.00 90.88 96 THR A CA 1
ATOM 722 C C . THR A 1 96 ? -12.681 -0.989 1.764 1.00 90.88 96 THR A C 1
ATOM 724 O O . THR A 1 96 ? -12.976 0.043 2.366 1.00 90.88 96 THR A O 1
ATOM 727 N N . PRO A 1 97 ? -12.938 -2.202 2.300 1.00 95.31 97 PRO A N 1
ATOM 728 C CA . PRO A 1 97 ? -13.650 -2.346 3.574 1.00 95.31 97 PRO A CA 1
ATOM 729 C C . PRO A 1 97 ? -12.864 -1.796 4.775 1.00 95.31 97 PRO A C 1
ATOM 731 O O . PRO A 1 97 ? -13.453 -1.480 5.805 1.00 95.31 97 PRO A O 1
ATOM 734 N N . LEU A 1 98 ? -11.536 -1.655 4.667 1.00 95.38 98 LEU A N 1
ATOM 735 C CA . LEU A 1 98 ? -10.731 -1.036 5.724 1.00 95.38 98 LEU A CA 1
ATOM 736 C C . LEU A 1 98 ? -10.948 0.476 5.801 1.00 95.38 98 LEU A C 1
ATOM 738 O O . LEU A 1 98 ? -10.787 1.042 6.877 1.00 95.38 98 LEU A O 1
ATOM 742 N N . VAL A 1 99 ? -11.307 1.124 4.688 1.00 92.50 99 VAL A N 1
ATOM 743 C CA . VAL A 1 99 ? -11.667 2.548 4.685 1.00 92.50 99 VAL A CA 1
ATOM 744 C C . VAL A 1 99 ? -12.948 2.747 5.481 1.00 92.50 99 VAL A C 1
ATOM 746 O O . VAL A 1 99 ? 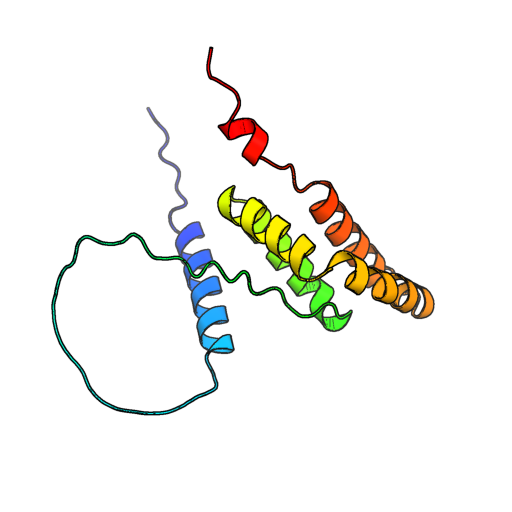-12.924 3.512 6.435 1.00 92.50 99 VAL A O 1
ATOM 749 N N . GLU A 1 100 ? -14.005 1.992 5.171 1.00 95.19 100 GLU A N 1
ATOM 750 C CA . GLU A 1 100 ? -15.278 2.045 5.909 1.00 95.19 100 GLU A CA 1
ATOM 751 C C . GLU A 1 100 ? -15.059 1.782 7.409 1.00 95.19 100 GLU A C 1
ATOM 753 O O . GLU A 1 100 ? -15.505 2.551 8.255 1.00 95.19 100 GLU A O 1
ATOM 758 N N . MET A 1 101 ? -14.265 0.761 7.750 1.00 96.31 101 MET A N 1
ATOM 759 C CA . MET A 1 101 ? -13.931 0.460 9.144 1.00 96.31 101 MET A CA 1
ATOM 760 C C . MET A 1 101 ? -13.151 1.593 9.832 1.00 96.31 101 MET A C 1
ATOM 762 O O . MET A 1 101 ? -13.386 1.881 11.003 1.00 96.31 101 MET A O 1
ATOM 766 N N . ALA A 1 102 ? -12.206 2.233 9.139 1.00 96.44 102 ALA A N 1
ATOM 767 C CA . ALA A 1 102 ? -11.450 3.355 9.692 1.00 96.44 102 ALA A CA 1
ATOM 768 C C . ALA A 1 102 ? -12.314 4.620 9.851 1.00 96.44 102 ALA A C 1
ATOM 770 O O . ALA A 1 102 ? -12.088 5.386 10.791 1.00 96.44 102 ALA A O 1
ATOM 771 N N . GLU A 1 103 ? -13.298 4.826 8.968 1.00 95.94 103 GLU A N 1
ATOM 772 C CA . GLU A 1 103 ? -14.302 5.891 9.076 1.00 95.94 103 GLU A CA 1
ATOM 773 C C . GLU A 1 103 ? -15.216 5.673 10.286 1.00 95.94 103 GLU A C 1
ATOM 775 O O . GLU A 1 103 ? -15.369 6.592 11.089 1.00 95.94 103 GLU A O 1
ATOM 780 N N . ASP A 1 104 ? -15.733 4.456 10.478 1.00 97.50 104 ASP A N 1
ATOM 781 C CA . ASP A 1 104 ? -16.573 4.093 11.630 1.00 97.50 104 ASP A CA 1
ATOM 782 C C . ASP A 1 104 ? -15.843 4.268 12.973 1.00 97.50 104 ASP A C 1
ATOM 784 O O . ASP A 1 104 ? -16.448 4.609 13.991 1.00 97.50 104 ASP A O 1
ATOM 788 N N . LEU A 1 105 ? -14.527 4.035 12.983 1.00 97.25 105 LEU A N 1
ATOM 789 C CA . LEU A 1 105 ? -13.662 4.244 14.146 1.00 97.25 105 LEU A CA 1
ATOM 790 C C . LEU A 1 105 ? -13.210 5.704 14.317 1.00 97.25 105 LEU A C 1
ATOM 792 O O . LEU A 1 105 ? -12.487 6.000 15.269 1.00 97.25 105 LEU A O 1
ATOM 796 N N . GLU A 1 106 ? -13.579 6.600 13.396 1.00 96.94 106 GLU A N 1
ATOM 797 C CA . GLU A 1 106 ? -13.119 7.993 13.321 1.00 96.94 106 GLU A CA 1
ATOM 798 C C . GLU A 1 106 ? -11.576 8.123 13.368 1.00 96.94 106 GLU A C 1
ATOM 800 O O . GLU A 1 106 ? -11.007 9.115 13.841 1.00 96.94 106 GLU A O 1
ATOM 805 N N . SER A 1 107 ? -10.860 7.112 12.859 1.00 96.25 107 SER A N 1
ATOM 806 C CA . SER A 1 107 ? -9.398 7.041 12.920 1.00 96.25 107 SER A CA 1
ATOM 807 C C . SER A 1 107 ? -8.759 7.780 11.748 1.00 96.25 107 SER A C 1
ATOM 809 O O . SER A 1 107 ? -8.410 7.208 10.712 1.00 96.25 107 SER A O 1
ATOM 811 N N . LEU A 1 108 ? -8.517 9.081 11.931 1.00 95.62 108 LEU A N 1
ATOM 812 C CA . LEU A 1 108 ? -7.811 9.904 10.937 1.00 95.62 108 LEU A CA 1
ATOM 813 C C . LEU A 1 108 ? -6.413 9.371 10.595 1.00 95.62 108 LEU A C 1
ATOM 815 O O . LEU A 1 108 ? -5.932 9.558 9.477 1.00 95.62 108 LEU A O 1
ATOM 819 N N . THR A 1 109 ? -5.753 8.712 11.550 1.00 96.31 109 THR A N 1
ATOM 820 C CA . THR A 1 109 ? -4.413 8.152 11.332 1.00 96.31 109 THR A CA 1
ATOM 821 C C . THR A 1 109 ? -4.465 7.007 10.326 1.00 96.31 109 THR A C 1
ATOM 823 O O . THR A 1 109 ? -3.657 6.977 9.396 1.00 96.31 109 THR A O 1
ATOM 826 N N . ASP A 1 110 ? -5.435 6.105 10.468 1.00 96.00 110 ASP A N 1
ATOM 827 C CA . ASP A 1 110 ? -5.588 4.962 9.568 1.00 96.00 110 ASP A CA 1
ATOM 828 C C . ASP A 1 110 ? -6.110 5.402 8.200 1.00 96.00 110 ASP A C 1
ATOM 830 O O . ASP A 1 110 ? -5.579 4.968 7.178 1.00 96.00 110 ASP A O 1
ATOM 834 N N . LEU A 1 111 ? -7.041 6.362 8.162 1.00 97.12 111 LEU A N 1
ATOM 835 C CA . LEU A 1 111 ? -7.518 6.968 6.915 1.00 97.12 111 LEU A CA 1
ATOM 836 C C . LEU A 1 111 ? -6.392 7.633 6.121 1.00 97.12 111 LEU A C 1
ATOM 838 O O . LEU A 1 111 ? -6.286 7.450 4.907 1.00 97.12 111 LEU A O 1
ATOM 842 N N . HIS A 1 112 ? -5.507 8.374 6.790 1.00 97.00 112 HIS A N 1
ATOM 843 C CA . HIS A 1 112 ? -4.367 8.997 6.124 1.00 97.00 112 HIS A CA 1
ATOM 844 C C . HIS A 1 112 ? -3.386 7.953 5.565 1.00 97.00 112 HIS A C 1
ATOM 846 O O . HIS A 1 112 ? -2.877 8.115 4.454 1.00 97.00 112 HIS A O 1
ATOM 852 N N . ARG A 1 113 ? -3.156 6.848 6.287 1.00 96.31 113 ARG A N 1
ATOM 853 C CA . ARG A 1 113 ? -2.330 5.732 5.796 1.00 96.31 113 ARG A CA 1
ATOM 854 C C . ARG A 1 113 ? -2.963 5.038 4.598 1.00 96.31 113 ARG A C 1
ATOM 856 O O . ARG A 1 113 ? -2.280 4.839 3.598 1.00 96.31 113 ARG A O 1
ATOM 863 N N . LEU A 1 114 ? -4.257 4.727 4.663 1.00 96.25 114 LEU A N 1
ATOM 864 C CA . LEU A 1 114 ? -5.016 4.147 3.552 1.00 96.25 114 LEU A CA 1
ATOM 865 C C . LEU A 1 114 ? -4.969 5.051 2.314 1.00 96.25 114 LEU A C 1
ATOM 867 O O . LEU A 1 114 ? -4.723 4.569 1.209 1.00 96.25 114 LEU A O 1
ATOM 871 N N . CYS A 1 115 ? -5.103 6.366 2.500 1.00 95.81 115 CYS A N 1
ATOM 872 C CA . CYS A 1 115 ? -4.956 7.349 1.429 1.00 95.81 115 CYS A CA 1
ATOM 873 C C . CYS A 1 115 ? -3.554 7.307 0.799 1.00 95.81 115 CYS A C 1
ATOM 875 O O . CYS A 1 115 ? -3.426 7.263 -0.426 1.00 95.81 115 CYS A O 1
ATOM 877 N N . ASN A 1 116 ? -2.494 7.255 1.610 1.00 94.69 116 ASN A N 1
ATOM 878 C CA . ASN A 1 116 ? -1.122 7.152 1.108 1.00 94.69 116 ASN A CA 1
ATOM 879 C C . ASN A 1 116 ? -0.865 5.838 0.366 1.00 94.69 116 ASN A C 1
ATOM 881 O O . ASN A 1 116 ? -0.258 5.867 -0.702 1.00 94.69 116 ASN A O 1
ATOM 885 N N . ILE A 1 117 ? -1.354 4.714 0.894 1.00 94.31 117 ILE A N 1
ATOM 886 C CA . ILE A 1 117 ? -1.280 3.402 0.243 1.00 94.31 117 ILE A CA 1
ATOM 887 C C . ILE A 1 117 ? -1.962 3.477 -1.127 1.00 94.31 117 ILE A C 1
ATOM 889 O O . ILE A 1 117 ? -1.327 3.195 -2.139 1.00 94.31 117 ILE A O 1
ATOM 893 N N . MET A 1 118 ? -3.210 3.950 -1.188 1.00 93.06 118 MET A N 1
ATOM 894 C CA . MET A 1 118 ? -3.952 4.090 -2.444 1.00 93.06 118 MET A CA 1
ATOM 895 C C . MET A 1 118 ? -3.237 5.025 -3.427 1.00 93.06 118 MET A C 1
ATOM 897 O O . MET A 1 118 ? -3.113 4.716 -4.610 1.00 93.06 118 MET A O 1
ATOM 901 N N . LYS A 1 119 ? -2.695 6.146 -2.942 1.00 90.75 119 LYS A N 1
ATOM 902 C CA . LYS A 1 119 ? -1.892 7.064 -3.752 1.00 90.75 119 LYS A CA 1
ATOM 903 C C . LYS A 1 119 ? -0.653 6.374 -4.319 1.00 90.75 119 LYS A C 1
ATOM 905 O O . LYS A 1 119 ? -0.341 6.581 -5.486 1.00 90.75 119 LYS A O 1
ATOM 910 N N . THR A 1 120 ? 0.052 5.564 -3.531 1.00 90.69 120 THR A N 1
ATOM 911 C CA . THR A 1 120 ? 1.195 4.783 -4.016 1.00 90.69 120 THR A CA 1
ATOM 912 C C . THR A 1 120 ? 0.778 3.769 -5.073 1.00 90.69 120 THR A C 1
ATOM 914 O O . THR A 1 120 ? 1.487 3.650 -6.064 1.00 90.69 120 THR A O 1
ATOM 917 N N . ILE A 1 121 ? -0.371 3.107 -4.911 1.00 90.38 121 ILE A N 1
ATOM 918 C CA . ILE A 1 121 ? -0.911 2.177 -5.910 1.00 90.38 121 ILE A CA 1
ATOM 919 C C . ILE A 1 121 ? -1.241 2.905 -7.219 1.00 90.38 121 ILE A C 1
ATOM 921 O O . ILE A 1 121 ? -0.812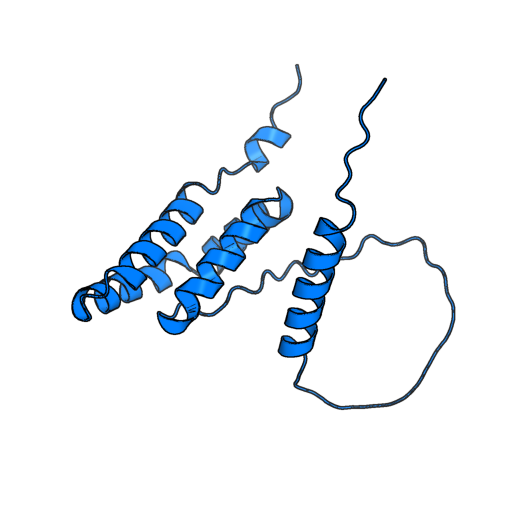 2.477 -8.281 1.00 90.38 121 ILE A O 1
ATOM 925 N N . ILE A 1 122 ? -1.963 4.027 -7.164 1.00 87.12 122 ILE A N 1
ATOM 926 C CA . ILE A 1 122 ? -2.344 4.802 -8.360 1.00 87.12 122 ILE A CA 1
ATOM 927 C C . ILE A 1 122 ? -1.109 5.373 -9.068 1.00 87.12 122 ILE A C 1
ATOM 929 O O . ILE A 1 122 ? -1.067 5.461 -10.292 1.00 87.12 122 ILE A O 1
ATOM 933 N N . LEU A 1 123 ? -0.106 5.781 -8.289 1.00 88.06 123 LEU A N 1
ATOM 934 C CA . LEU A 1 123 ? 1.160 6.313 -8.784 1.00 88.06 123 LEU A CA 1
ATOM 935 C C . LEU A 1 123 ? 2.222 5.228 -8.985 1.00 88.06 123 LEU A C 1
ATOM 937 O O . LEU A 1 123 ? 3.393 5.584 -9.157 1.00 88.06 123 LEU A O 1
ATOM 941 N N . LEU A 1 124 ? 1.856 3.937 -8.976 1.00 84.25 124 LEU A N 1
ATOM 942 C CA . LEU A 1 124 ? 2.694 2.892 -9.559 1.00 84.25 124 LEU A CA 1
ATOM 943 C C . LEU A 1 124 ? 2.769 3.189 -11.048 1.00 84.25 124 LEU A C 1
ATOM 945 O O . LEU A 1 124 ? 1.979 2.729 -11.863 1.00 84.25 124 LEU A O 1
ATOM 949 N N . ASN A 1 125 ? 3.702 4.073 -11.370 1.00 65.50 125 ASN A N 1
ATOM 950 C CA . ASN A 1 125 ? 4.026 4.452 -12.716 1.00 65.50 125 ASN A CA 1
ATOM 951 C C . ASN A 1 125 ? 4.575 3.184 -13.357 1.00 65.50 125 ASN A C 1
ATOM 953 O O . ASN A 1 125 ? 5.673 2.759 -12.979 1.00 65.50 125 ASN A O 1
ATOM 957 N N . ASP A 1 126 ? 3.795 2.567 -14.246 1.00 62.16 126 ASP A N 1
ATOM 958 C CA . ASP A 1 126 ? 4.179 1.399 -15.037 1.00 62.16 126 ASP A CA 1
ATOM 959 C C . ASP A 1 126 ? 5.436 1.756 -15.839 1.00 62.16 126 ASP A C 1
ATOM 961 O O . ASP A 1 126 ? 5.409 2.233 -16.973 1.00 62.16 126 ASP A O 1
ATOM 965 N N . THR A 1 127 ? 6.591 1.621 -15.194 1.00 53.72 127 THR A N 1
ATOM 966 C CA . THR A 1 127 ? 7.873 2.086 -15.737 1.00 53.72 127 THR A CA 1
ATOM 967 C C . THR A 1 127 ? 8.402 1.111 -16.774 1.00 53.72 127 THR A C 1
ATOM 969 O O . THR A 1 127 ? 9.319 1.456 -17.511 1.00 53.72 127 THR A O 1
ATOM 972 N N . SER A 1 128 ? 7.742 -0.041 -16.897 1.00 49.75 128 SER A N 1
ATOM 973 C CA . SER A 1 128 ? 7.756 -0.944 -18.042 1.00 49.75 128 SER A CA 1
ATOM 974 C C . SER A 1 128 ? 7.566 -0.187 -19.367 1.00 49.75 128 SER A C 1
ATOM 976 O O . SER A 1 128 ? 8.090 -0.600 -20.396 1.00 49.75 128 SER A O 1
ATOM 978 N N . ILE A 1 129 ? 6.879 0.967 -19.359 1.00 44.59 129 ILE A N 1
ATOM 979 C CA . ILE A 1 129 ? 6.723 1.827 -20.544 1.00 44.59 129 ILE A CA 1
ATOM 980 C C . ILE A 1 129 ? 8.011 2.605 -20.878 1.00 44.59 129 ILE A C 1
ATOM 982 O O . ILE A 1 129 ? 8.278 2.863 -22.050 1.00 44.59 129 ILE A O 1
ATOM 986 N N . ILE A 1 130 ? 8.842 2.963 -19.890 1.00 48.78 130 ILE A N 1
ATOM 987 C CA . ILE A 1 130 ? 10.070 3.745 -20.126 1.00 48.78 130 ILE A CA 1
ATOM 988 C C . ILE A 1 130 ? 11.185 2.867 -20.709 1.00 48.78 130 ILE A C 1
ATOM 990 O O . ILE A 1 130 ? 11.929 3.333 -21.568 1.00 48.78 130 ILE A O 1
ATOM 994 N N . GLU A 1 131 ? 11.275 1.593 -20.319 1.00 48.34 131 GLU A N 1
ATOM 995 C CA . GLU A 1 131 ? 12.271 0.662 -20.880 1.00 48.34 131 GLU A CA 1
ATOM 996 C C . GLU A 1 131 ? 11.943 0.206 -22.314 1.00 48.34 131 GLU A C 1
ATOM 998 O O . GLU A 1 131 ? 12.839 -0.210 -23.047 1.00 48.34 131 GLU A O 1
ATOM 1003 N N . HIS A 1 132 ? 10.687 0.351 -22.754 1.00 46.22 132 HIS A N 1
ATOM 1004 C CA . HIS A 1 132 ? 10.261 0.093 -24.134 1.00 46.22 132 HIS A CA 1
ATOM 1005 C C . HIS A 1 132 ? 10.174 1.344 -25.014 1.00 46.22 132 HIS A C 1
ATOM 1007 O O . HIS A 1 132 ? 9.797 1.227 -26.181 1.00 46.22 132 HIS A O 1
ATOM 1013 N N . ALA A 1 133 ? 10.536 2.529 -24.512 1.00 42.34 133 ALA A N 1
ATOM 1014 C CA . ALA A 1 133 ? 10.708 3.689 -25.374 1.00 42.34 133 ALA A CA 1
ATOM 1015 C C . ALA A 1 133 ? 11.931 3.434 -26.279 1.00 42.34 133 ALA A C 1
ATOM 1017 O O . ALA A 1 133 ? 13.051 3.368 -25.766 1.00 42.34 133 ALA A O 1
ATOM 1018 N N . PRO A 1 134 ? 11.762 3.251 -27.606 1.00 44.69 134 PRO A N 1
ATOM 1019 C CA . PRO A 1 134 ? 12.898 3.050 -28.489 1.00 44.69 134 PRO A CA 1
ATOM 1020 C C . PRO A 1 134 ? 13.771 4.302 -28.417 1.00 44.69 134 PRO A C 1
ATOM 1022 O O . PRO A 1 134 ? 13.336 5.389 -28.804 1.00 44.69 134 PRO A O 1
ATOM 1025 N N . GLN A 1 135 ? 14.992 4.156 -27.899 1.00 44.78 135 GLN A N 1
ATOM 1026 C CA . GLN A 1 135 ? 16.009 5.188 -28.050 1.00 44.78 135 GLN A CA 1
ATOM 1027 C C . GLN A 1 135 ? 16.211 5.388 -29.553 1.00 44.78 135 GLN A C 1
ATOM 1029 O O . GLN A 1 135 ? 16.688 4.489 -30.246 1.00 44.78 135 GLN A O 1
ATOM 1034 N N . SER A 1 136 ? 15.722 6.525 -30.044 1.00 39.88 136 SER A N 1
ATOM 1035 C CA . SER A 1 136 ? 15.871 6.992 -31.421 1.00 39.88 136 SER A CA 1
ATOM 1036 C C . SER A 1 136 ? 17.030 7.971 -31.489 1.00 39.88 136 SER A C 1
ATOM 1038 O O . SER A 1 136 ? 17.131 8.797 -30.553 1.00 39.88 136 SER A O 1
#

Foldseek 3Di:
DDDDDPDPVVVVVVVVVVVVVVVVVPPDDDDDDDDDDDDDDPPPPPPVPLDPDAPQQDLVCLVVNLVLLVVLLVDLSSLVSVLVCCVVVVVVVSLVVVCVVCVVVVPPPSNVSSVSSVVSNVPSPNCVVVVPPPPD

Organism: Verticillium longisporum (NCBI:txid100787)